Protein AF-A0A7W1TPI1-F1 (afdb_monomer_lite)

Foldseek 3Di:
DDPVVVVVCVPVVVVCQLVVCVVVPDDSVRSLVSVLVVLPDPVVLVVLVVLVVDPNSVVVVVVVQVVCVVVVHHDSNPVSDPDPDPPDPPPD

Radius of gyration: 14.17 Å; chains: 1; bounding box: 35×38×30 Å

Sequence (92 aa):
MSDESLSTLLSPHSYAGYGGMVADGLTPAQAFDAVAERAATPAFQAMIARFQASAVGRELLVDIRSWWDAEGLPVPWDNVLDMPQVRDASEG

Secondary structure (DSSP, 8-state):
--THHHHHHTSHHHHTTHHHHHHTT--HHHHHHHHHHHHTSHHHHHHHHHHHTSHHHHHHHHHHHHHHHHTT---TTTTT--SPP---TT--

Structure (mmCIF, N/CA/C/O backbone):
data_AF-A0A7W1TPI1-F1
#
_entry.id   AF-A0A7W1TPI1-F1
#
loop_
_atom_site.group_PDB
_atom_site.id
_atom_site.type_symbol
_atom_site.label_atom_id
_atom_site.label_alt_id
_atom_site.label_comp_id
_atom_site.label_asym_id
_atom_site.label_entity_id
_atom_site.label_seq_id
_atom_site.pdbx_PDB_ins_code
_atom_site.Cartn_x
_atom_site.Cartn_y
_atom_site.Cartn_z
_atom_site.occupancy
_atom_site.B_iso_or_equiv
_atom_site.auth_seq_id
_atom_site.auth_comp_id
_atom_site.auth_asym_id
_atom_site.auth_atom_id
_atom_site.pdbx_PDB_model_num
ATOM 1 N N . MET A 1 1 ? 25.059 6.166 -9.678 1.00 43.62 1 MET A N 1
ATOM 2 C CA . MET A 1 1 ? 23.905 6.747 -8.962 1.00 43.62 1 MET A CA 1
ATOM 3 C C . MET A 1 1 ? 23.829 6.019 -7.638 1.00 43.62 1 MET A C 1
ATOM 5 O O . MET A 1 1 ? 23.796 4.799 -7.657 1.00 43.62 1 MET A O 1
ATOM 9 N N . SER A 1 2 ? 24.002 6.740 -6.537 1.00 42.50 2 SER A N 1
ATOM 10 C CA . SER A 1 2 ? 24.242 6.189 -5.202 1.00 42.50 2 SER A CA 1
ATOM 11 C C . SER A 1 2 ? 22.986 5.549 -4.603 1.00 42.50 2 SER A C 1
ATOM 13 O O . SER A 1 2 ? 21.912 6.155 -4.594 1.00 42.50 2 SER A O 1
ATOM 15 N N . ASP A 1 3 ? 23.175 4.343 -4.065 1.00 48.66 3 ASP A N 1
ATOM 16 C CA . ASP A 1 3 ? 22.225 3.522 -3.293 1.00 48.66 3 ASP A CA 1
ATOM 17 C C . ASP A 1 3 ? 21.514 4.295 -2.159 1.00 48.66 3 ASP A C 1
ATOM 19 O O . ASP A 1 3 ? 20.381 4.001 -1.786 1.00 48.66 3 ASP A O 1
ATOM 23 N N . GLU A 1 4 ? 22.135 5.367 -1.656 1.00 37.66 4 GLU A N 1
ATOM 24 C CA . GLU A 1 4 ? 21.596 6.222 -0.587 1.00 37.66 4 GLU A CA 1
ATOM 25 C C . GLU A 1 4 ? 20.278 6.932 -0.929 1.00 37.66 4 GLU A C 1
ATOM 27 O O . GLU A 1 4 ? 19.530 7.323 -0.033 1.00 37.66 4 GLU A O 1
ATOM 32 N N . SER A 1 5 ? 19.965 7.090 -2.216 1.00 46.91 5 SER A N 1
ATOM 33 C CA . SER A 1 5 ? 18.726 7.747 -2.651 1.00 46.91 5 SER A CA 1
ATOM 34 C C . SER A 1 5 ? 17.476 6.888 -2.428 1.00 46.91 5 SER A C 1
ATOM 36 O O . SER A 1 5 ? 16.388 7.432 -2.240 1.00 46.91 5 SER A O 1
ATOM 38 N N . LEU A 1 6 ? 17.617 5.559 -2.379 1.00 39.16 6 LEU A N 1
ATOM 39 C CA . LEU A 1 6 ? 16.504 4.661 -2.069 1.00 39.16 6 LEU A CA 1
ATOM 40 C C . LEU A 1 6 ? 16.258 4.564 -0.561 1.00 39.16 6 LEU A C 1
ATOM 42 O O . LEU A 1 6 ? 15.102 4.576 -0.151 1.00 39.16 6 LEU A O 1
ATOM 46 N N . SER A 1 7 ? 17.300 4.553 0.279 1.00 39.03 7 SER A N 1
ATOM 47 C CA . SER A 1 7 ? 17.111 4.452 1.739 1.00 39.03 7 SER A CA 1
ATOM 48 C C . SER A 1 7 ? 16.436 5.692 2.344 1.00 39.03 7 SER A C 1
ATOM 50 O O . SER A 1 7 ? 15.690 5.577 3.313 1.00 39.03 7 SER A O 1
ATOM 52 N N . THR A 1 8 ? 16.613 6.868 1.732 1.00 40.69 8 THR A N 1
ATOM 53 C CA . THR A 1 8 ? 15.917 8.109 2.118 1.00 40.69 8 THR A CA 1
ATOM 54 C C . THR A 1 8 ? 14.476 8.172 1.610 1.00 40.69 8 THR A C 1
ATOM 56 O O . THR A 1 8 ? 13.602 8.653 2.331 1.00 40.69 8 THR A O 1
ATOM 59 N N . LEU A 1 9 ? 14.193 7.629 0.420 1.00 40.59 9 LEU A N 1
ATOM 60 C CA . LEU A 1 9 ? 12.822 7.410 -0.067 1.00 40.59 9 LEU A CA 1
ATOM 61 C C . LEU A 1 9 ? 12.062 6.367 0.765 1.00 40.59 9 LEU A C 1
ATOM 63 O O . LEU A 1 9 ? 10.837 6.405 0.813 1.00 40.59 9 LEU A O 1
ATOM 67 N N . LEU A 1 10 ? 12.789 5.477 1.440 1.00 42.66 10 LEU A N 1
ATOM 68 C CA . LEU A 1 10 ? 12.290 4.422 2.322 1.00 42.66 10 LEU A CA 1
ATOM 69 C C . LEU A 1 10 ? 12.457 4.762 3.810 1.00 42.66 10 LEU A C 1
ATOM 71 O O . LEU A 1 10 ? 12.397 3.861 4.648 1.00 42.66 10 LEU A O 1
ATOM 75 N N . SER A 1 11 ? 12.640 6.048 4.151 1.00 35.41 11 SER A N 1
ATOM 76 C CA . SER A 1 11 ? 12.491 6.528 5.528 1.00 35.41 11 SER A CA 1
ATOM 77 C C . SER A 1 11 ? 11.246 5.877 6.146 1.00 35.41 11 SER 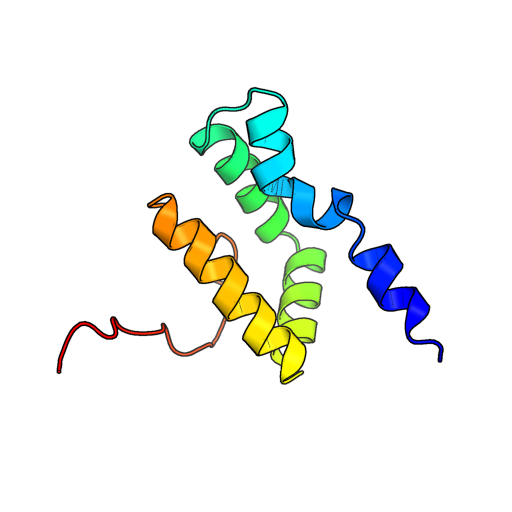A C 1
ATOM 79 O O . SER A 1 11 ? 10.239 5.749 5.447 1.00 35.41 11 SER A O 1
ATOM 81 N N . PRO A 1 12 ? 11.256 5.473 7.427 1.00 38.88 12 PRO A N 1
ATOM 82 C CA . PRO A 1 12 ? 10.090 4.890 8.093 1.00 38.88 12 PRO A CA 1
ATOM 83 C C . PRO A 1 12 ? 8.809 5.709 7.893 1.00 38.88 12 PRO A C 1
ATOM 85 O O . PRO A 1 12 ? 7.724 5.153 7.935 1.00 38.88 12 PRO A O 1
ATOM 88 N N . HIS A 1 13 ? 8.930 7.005 7.586 1.00 34.44 13 HIS A N 1
ATOM 89 C CA . HIS A 1 13 ? 7.831 7.895 7.216 1.00 34.44 13 HIS A CA 1
ATOM 90 C C . HIS A 1 13 ? 7.134 7.567 5.880 1.00 34.44 13 HIS A C 1
ATOM 92 O O . HIS A 1 13 ? 5.960 7.882 5.721 1.00 34.44 13 HIS A O 1
ATOM 98 N N . SER A 1 14 ? 7.804 6.892 4.947 1.00 41.62 14 SER A N 1
ATOM 99 C CA . SER A 1 14 ? 7.221 6.374 3.702 1.00 41.62 14 SER A CA 1
ATOM 100 C C . SER A 1 14 ? 6.505 5.031 3.910 1.00 41.62 14 SER A C 1
ATOM 102 O O . SER A 1 14 ? 5.529 4.747 3.221 1.00 41.62 14 SER A O 1
ATOM 104 N N . TYR A 1 15 ? 6.939 4.239 4.901 1.00 44.09 15 TYR A N 1
ATOM 105 C CA . TYR A 1 15 ? 6.229 3.055 5.419 1.00 44.09 15 TYR A CA 1
ATOM 106 C C . TYR A 1 15 ? 5.119 3.422 6.424 1.00 44.09 15 TYR A C 1
ATOM 108 O O . TYR A 1 15 ? 4.201 2.639 6.661 1.00 44.09 15 TYR A O 1
ATOM 116 N N . ALA A 1 16 ? 5.150 4.641 6.967 1.00 52.44 16 ALA A N 1
ATOM 117 C CA . ALA A 1 16 ? 4.189 5.173 7.929 1.00 52.44 16 ALA A CA 1
ATOM 118 C C . ALA A 1 16 ? 2.916 5.741 7.279 1.00 52.44 16 ALA A C 1
ATOM 120 O O . ALA A 1 16 ? 2.251 6.575 7.882 1.00 52.44 16 ALA A O 1
ATOM 121 N N . GLY A 1 17 ? 2.554 5.301 6.068 1.00 67.81 17 GLY A N 1
ATOM 122 C CA . GLY A 1 17 ? 1.246 5.616 5.494 1.00 67.81 17 GLY A CA 1
ATOM 123 C C . GLY A 1 17 ? 0.144 4.999 6.354 1.00 67.81 17 GLY A C 1
ATOM 124 O O . GLY A 1 17 ? -0.435 5.661 7.205 1.00 67.81 17 GLY A O 1
ATOM 125 N N . TYR A 1 18 ? -0.099 3.700 6.191 1.00 75.81 18 TYR A N 1
ATOM 126 C CA . TYR A 1 18 ? -1.081 2.979 7.006 1.00 75.81 18 TYR A CA 1
ATOM 127 C C . TYR A 1 18 ? -0.657 2.872 8.480 1.00 75.81 18 TYR A C 1
ATOM 129 O O . TYR A 1 18 ? -1.386 3.308 9.367 1.00 75.81 18 TYR A O 1
ATOM 137 N N . GLY A 1 19 ? 0.552 2.362 8.749 1.00 71.44 19 GLY A N 1
ATOM 138 C CA . GLY A 1 19 ? 1.021 2.135 10.122 1.00 71.44 19 GLY A CA 1
ATOM 139 C C . GLY A 1 19 ? 1.180 3.419 10.943 1.00 71.44 19 GLY A C 1
ATOM 140 O O . GLY A 1 19 ? 0.909 3.412 12.140 1.00 71.44 19 GLY A O 1
ATOM 141 N N . GLY A 1 20 ? 1.557 4.532 10.304 1.00 71.38 20 GLY A N 1
ATOM 142 C CA . GLY A 1 20 ? 1.621 5.840 10.963 1.00 71.38 20 GLY A CA 1
ATOM 143 C C . GLY A 1 20 ? 0.236 6.383 11.291 1.00 71.38 20 GLY A C 1
ATOM 144 O O . GLY A 1 20 ? 0.007 6.807 12.415 1.00 71.38 20 GLY A O 1
ATOM 145 N N . MET A 1 21 ? -0.721 6.270 10.365 1.00 81.81 21 MET A N 1
ATOM 146 C CA . MET A 1 21 ? -2.112 6.665 10.609 1.00 81.81 21 MET A CA 1
ATOM 147 C C . MET A 1 21 ? -2.748 5.887 11.768 1.00 81.81 21 MET A C 1
ATOM 149 O O . MET A 1 21 ? -3.403 6.487 12.620 1.00 81.81 21 MET A O 1
ATOM 153 N N . VAL A 1 22 ? -2.521 4.572 11.842 1.00 80.06 22 VAL A N 1
ATOM 154 C CA . VAL A 1 22 ? -2.998 3.753 12.967 1.00 80.06 22 VAL A CA 1
ATOM 155 C C . VAL A 1 22 ? -2.316 4.162 14.279 1.00 80.06 22 VAL A C 1
ATOM 157 O O . VAL A 1 22 ? -2.993 4.311 15.296 1.00 80.06 22 VAL A O 1
ATOM 160 N N . ALA A 1 23 ? -1.001 4.406 14.269 1.00 76.94 23 ALA A N 1
ATOM 161 C CA . ALA A 1 23 ? -0.270 4.887 15.446 1.00 76.94 23 ALA A CA 1
ATOM 162 C C . ALA A 1 23 ? -0.741 6.277 15.922 1.00 76.94 23 ALA A C 1
ATOM 164 O O . ALA A 1 23 ? -0.761 6.535 17.126 1.00 76.94 23 ALA A O 1
ATOM 165 N N . ASP A 1 24 ? -1.185 7.130 14.996 1.00 82.06 24 ASP A N 1
ATOM 166 C CA . ASP A 1 24 ? -1.759 8.456 15.259 1.00 82.06 24 ASP A CA 1
ATOM 167 C C . ASP A 1 24 ? -3.243 8.404 15.684 1.00 82.06 24 ASP A C 1
ATOM 169 O O . ASP A 1 24 ? -3.877 9.439 15.904 1.00 82.06 24 ASP A O 1
ATOM 173 N N . GLY A 1 25 ? -3.806 7.202 15.849 1.00 81.88 25 GLY A N 1
ATOM 174 C CA . GLY A 1 25 ? -5.134 6.982 16.420 1.00 81.88 25 GLY A CA 1
ATOM 175 C C . GLY A 1 25 ? -6.271 6.877 15.405 1.00 81.88 25 GLY A C 1
ATOM 176 O O . GLY A 1 25 ? -7.435 6.865 15.814 1.00 81.88 25 GLY A O 1
ATOM 177 N N . LEU A 1 26 ? -5.978 6.778 14.103 1.00 83.06 26 LEU A N 1
ATOM 178 C CA . LEU A 1 26 ? -6.999 6.390 13.130 1.00 83.06 26 LEU A CA 1
ATOM 179 C C . LEU A 1 26 ? -7.363 4.920 13.335 1.00 83.06 26 LEU A C 1
ATOM 181 O O . LEU A 1 26 ? -6.518 4.069 13.614 1.00 83.06 26 LEU A O 1
ATOM 185 N N . THR A 1 27 ? -8.641 4.604 13.144 1.00 87.56 27 THR A N 1
ATOM 186 C CA . THR A 1 27 ? -9.056 3.203 13.039 1.00 87.56 27 THR A CA 1
ATOM 187 C C . THR A 1 27 ? -8.448 2.566 11.780 1.00 87.56 27 THR A C 1
ATOM 189 O O . THR A 1 27 ? -8.245 3.273 10.787 1.00 87.56 27 THR A O 1
ATOM 192 N N . PRO A 1 28 ? -8.227 1.238 11.762 1.00 82.56 28 PRO A N 1
ATOM 193 C CA . PRO A 1 28 ? -7.786 0.513 10.567 1.00 82.56 28 PRO A CA 1
ATOM 194 C C . PRO A 1 28 ? -8.593 0.85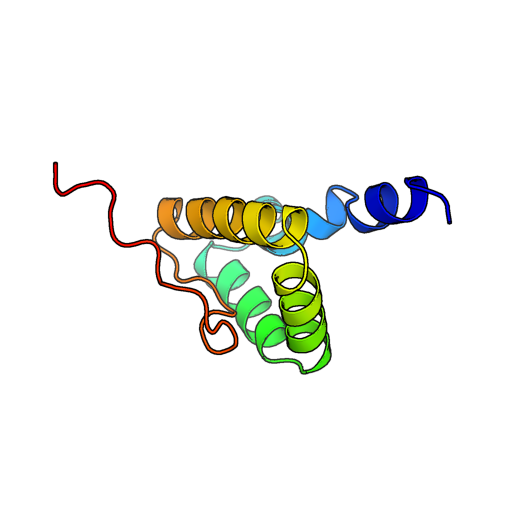6 9.306 1.00 82.56 28 PRO A C 1
ATOM 196 O O . PRO A 1 28 ? -8.018 1.092 8.249 1.00 82.56 28 PRO A O 1
ATOM 199 N N . ALA A 1 29 ? -9.918 0.988 9.431 1.00 83.44 29 ALA A N 1
ATOM 200 C CA . ALA A 1 29 ? -10.795 1.369 8.324 1.00 83.44 29 ALA A CA 1
ATOM 201 C C . ALA A 1 29 ? -10.508 2.788 7.796 1.00 83.44 29 ALA A C 1
ATOM 203 O O . ALA A 1 29 ? -10.367 2.982 6.594 1.00 83.44 29 ALA A O 1
ATOM 204 N N . GLN A 1 30 ? -10.352 3.775 8.683 1.00 84.50 30 GLN A N 1
ATOM 205 C CA . GLN A 1 30 ? -10.032 5.153 8.281 1.00 84.50 30 GLN A CA 1
ATOM 206 C C . GLN A 1 30 ? -8.648 5.261 7.636 1.00 84.50 30 GLN A C 1
ATOM 208 O O . GLN A 1 30 ? -8.474 5.981 6.654 1.00 84.50 30 GLN A O 1
ATOM 213 N N . ALA A 1 31 ? -7.662 4.550 8.188 1.00 84.06 31 ALA A N 1
ATOM 214 C CA . ALA A 1 31 ? -6.324 4.498 7.617 1.00 84.06 31 ALA A CA 1
ATOM 215 C C . ALA A 1 31 ? -6.346 3.828 6.234 1.00 84.06 31 ALA A C 1
ATOM 217 O O . ALA A 1 31 ? -5.712 4.326 5.304 1.00 84.06 31 ALA A O 1
ATOM 218 N N . PHE A 1 32 ? -7.110 2.743 6.075 1.00 84.44 32 PHE A N 1
ATOM 219 C CA . PHE A 1 32 ? -7.315 2.082 4.789 1.00 84.44 32 PHE A CA 1
ATOM 220 C C . PHE A 1 32 ? -7.942 3.021 3.754 1.00 84.44 32 PHE A C 1
ATOM 222 O O . PHE A 1 32 ? -7.376 3.177 2.673 1.00 84.44 32 PHE A O 1
ATOM 229 N N . ASP A 1 33 ? -9.045 3.695 4.088 1.00 84.19 33 ASP A N 1
ATOM 230 C CA . ASP A 1 33 ? -9.742 4.605 3.168 1.00 84.19 33 ASP A CA 1
ATOM 231 C C . ASP A 1 33 ? -8.811 5.718 2.655 1.00 84.19 33 ASP A C 1
ATOM 233 O O . ASP A 1 33 ? -8.771 6.007 1.456 1.00 84.19 33 ASP A O 1
ATOM 237 N N . ALA A 1 34 ? -7.987 6.288 3.541 1.00 83.69 34 ALA A N 1
ATOM 238 C CA . ALA A 1 34 ? -7.005 7.308 3.178 1.00 83.69 34 ALA A CA 1
ATOM 239 C C . ALA A 1 34 ? -5.912 6.778 2.229 1.00 83.69 34 ALA A C 1
ATOM 241 O O . ALA A 1 34 ? -5.478 7.482 1.309 1.00 83.69 34 ALA A O 1
ATOM 242 N N . VAL A 1 35 ? -5.460 5.532 2.423 1.00 83.12 35 VAL A N 1
ATOM 243 C CA . VAL A 1 35 ? -4.519 4.886 1.495 1.00 83.12 35 VAL A CA 1
ATOM 244 C C . VAL A 1 35 ? -5.201 4.569 0.163 1.00 83.12 35 VAL A C 1
ATOM 246 O O . VAL A 1 35 ? -4.606 4.817 -0.886 1.00 83.12 35 VAL A O 1
ATOM 249 N N . ALA A 1 36 ? -6.437 4.068 0.178 1.00 82.31 36 ALA A N 1
ATOM 250 C CA . ALA A 1 36 ? -7.192 3.709 -1.020 1.00 82.31 36 ALA A CA 1
ATOM 251 C C . ALA A 1 36 ? -7.432 4.919 -1.938 1.00 82.31 36 ALA A C 1
ATOM 253 O O . ALA A 1 36 ? -7.230 4.827 -3.151 1.00 82.31 36 ALA A O 1
ATOM 254 N N . GLU A 1 37 ? -7.763 6.084 -1.373 1.00 82.38 37 GLU A N 1
ATOM 255 C CA . GLU A 1 37 ? -7.907 7.329 -2.138 1.00 82.38 37 GLU A CA 1
ATOM 256 C C . GLU A 1 37 ? -6.599 7.710 -2.852 1.00 82.38 37 GLU A C 1
ATOM 258 O O . GLU A 1 37 ? -6.587 8.049 -4.039 1.00 82.38 37 GLU A O 1
ATOM 263 N N . ARG A 1 38 ? -5.462 7.600 -2.154 1.00 79.94 38 ARG A N 1
ATOM 264 C CA . ARG A 1 38 ? -4.138 7.882 -2.732 1.00 79.94 38 ARG A CA 1
ATOM 265 C C . ARG A 1 38 ? -3.738 6.851 -3.783 1.00 79.94 38 ARG A C 1
ATOM 267 O O . ARG A 1 38 ? -3.137 7.230 -4.795 1.00 79.94 38 ARG A O 1
ATOM 274 N N . ALA A 1 39 ? -4.090 5.585 -3.576 1.00 82.62 39 ALA A N 1
ATOM 275 C CA . ALA A 1 39 ? -3.789 4.492 -4.495 1.00 82.62 39 ALA A CA 1
ATOM 276 C C . ALA A 1 39 ? -4.478 4.653 -5.861 1.00 82.62 39 ALA A C 1
ATOM 278 O O . ALA A 1 39 ? -3.942 4.219 -6.882 1.00 82.62 39 ALA A O 1
ATOM 279 N N . ALA A 1 40 ? -5.611 5.360 -5.908 1.00 79.38 40 ALA A N 1
ATOM 280 C CA . ALA A 1 40 ? -6.308 5.688 -7.150 1.00 79.38 40 ALA A CA 1
ATOM 281 C C . ALA A 1 40 ? -5.597 6.757 -8.006 1.00 79.38 40 ALA A C 1
ATOM 283 O O . ALA A 1 40 ? -5.966 6.966 -9.163 1.00 79.38 40 ALA A O 1
ATOM 284 N N . THR A 1 41 ? -4.585 7.455 -7.476 1.00 80.06 41 THR A N 1
ATOM 285 C CA . THR A 1 41 ? -3.910 8.527 -8.221 1.00 80.06 41 THR A CA 1
ATOM 286 C C . THR A 1 41 ? -2.955 7.975 -9.291 1.00 80.06 41 THR A C 1
ATOM 288 O O . THR A 1 41 ? -2.203 7.036 -9.015 1.00 80.06 41 THR A O 1
ATOM 291 N N . PRO A 1 42 ? -2.861 8.597 -10.486 1.00 81.88 42 PRO A N 1
ATOM 292 C CA . PRO A 1 42 ? -1.941 8.142 -11.536 1.00 81.88 42 PRO A CA 1
ATOM 293 C C . PRO A 1 42 ? -0.471 8.090 -11.096 1.00 81.88 42 PRO A C 1
ATOM 295 O O . PRO A 1 42 ? 0.296 7.247 -11.555 1.00 81.88 42 PRO A O 1
ATOM 298 N N . ALA A 1 43 ? -0.068 8.984 -10.188 1.00 80.06 43 ALA A N 1
ATOM 299 C CA . ALA A 1 43 ? 1.288 9.016 -9.651 1.00 80.06 43 ALA A CA 1
ATOM 300 C C . ALA A 1 43 ? 1.600 7.774 -8.801 1.00 80.06 43 ALA A C 1
ATOM 302 O O . ALA A 1 43 ? 2.665 7.176 -8.959 1.00 80.06 43 ALA A O 1
ATOM 303 N N . PHE A 1 44 ? 0.664 7.364 -7.938 1.00 81.94 44 PHE A N 1
ATOM 304 C CA . PHE A 1 44 ? 0.810 6.150 -7.138 1.00 81.94 44 PHE A CA 1
ATOM 305 C C . PHE A 1 44 ? 0.821 4.906 -8.031 1.00 81.94 44 PHE A C 1
ATOM 307 O O . PHE A 1 44 ? 1.700 4.059 -7.903 1.00 81.94 44 PHE A O 1
ATOM 314 N N . GLN A 1 45 ? -0.081 4.843 -9.012 1.00 82.44 45 GLN A N 1
ATOM 315 C CA . GLN A 1 45 ? -0.128 3.750 -9.987 1.00 82.44 45 GLN A CA 1
ATOM 316 C C . GLN A 1 45 ? 1.190 3.606 -10.764 1.00 82.44 45 GLN A C 1
ATOM 318 O O . GLN A 1 45 ? 1.723 2.505 -10.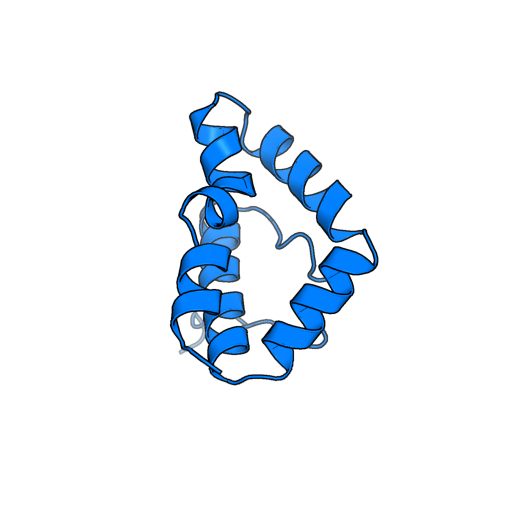895 1.00 82.44 45 GLN A O 1
ATOM 323 N N . ALA A 1 46 ? 1.779 4.721 -11.210 1.00 81.50 46 ALA A N 1
ATOM 324 C CA . ALA A 1 46 ? 3.077 4.717 -11.884 1.00 81.50 46 ALA A CA 1
ATOM 325 C C . ALA A 1 46 ? 4.233 4.274 -10.966 1.00 81.50 46 ALA A C 1
ATOM 327 O O . ALA A 1 46 ? 5.193 3.657 -11.434 1.00 81.50 46 ALA A O 1
ATOM 328 N N . MET A 1 47 ? 4.164 4.578 -9.666 1.00 84.12 47 MET A N 1
ATOM 329 C CA . MET A 1 47 ? 5.128 4.093 -8.673 1.00 84.12 47 MET A CA 1
ATOM 330 C C . MET A 1 47 ? 5.023 2.574 -8.492 1.00 84.12 47 MET A C 1
ATOM 332 O O . MET A 1 47 ? 6.040 1.886 -8.549 1.00 84.12 47 MET A O 1
ATOM 336 N N . ILE A 1 48 ? 3.806 2.044 -8.354 1.00 85.75 48 ILE A N 1
ATOM 337 C CA . ILE A 1 48 ? 3.565 0.600 -8.253 1.00 85.75 48 ILE A CA 1
ATOM 338 C C . ILE A 1 48 ? 4.076 -0.130 -9.502 1.00 85.75 48 ILE A C 1
ATOM 340 O O . ILE A 1 48 ? 4.830 -1.095 -9.378 1.00 85.75 48 ILE A O 1
ATOM 344 N N . ALA A 1 49 ? 3.780 0.383 -10.700 1.00 83.75 49 ALA A N 1
ATOM 345 C CA . ALA A 1 49 ? 4.285 -0.183 -11.952 1.00 83.75 49 ALA A CA 1
ATOM 346 C C . ALA A 1 49 ? 5.827 -0.223 -12.009 1.00 83.75 49 ALA A C 1
ATOM 348 O O . ALA A 1 49 ? 6.419 -1.185 -12.502 1.00 83.75 49 ALA A O 1
ATOM 349 N N . ARG A 1 50 ? 6.507 0.795 -11.457 1.00 84.62 50 ARG A N 1
ATOM 350 C CA . ARG A 1 50 ? 7.975 0.796 -11.336 1.00 84.62 50 ARG A CA 1
ATOM 351 C C . ARG A 1 50 ? 8.485 -0.291 -10.396 1.00 84.62 50 ARG A C 1
ATOM 353 O O . ARG A 1 50 ? 9.486 -0.926 -10.722 1.00 84.62 50 ARG A O 1
ATOM 360 N N . PHE A 1 51 ? 7.816 -0.533 -9.269 1.00 84.62 51 PHE A N 1
ATOM 361 C CA . PHE A 1 51 ? 8.196 -1.626 -8.372 1.00 84.62 51 PHE A CA 1
ATOM 362 C C . PHE A 1 51 ? 8.019 -2.989 -9.040 1.00 84.62 51 PHE A C 1
ATOM 364 O O . PHE A 1 51 ? 8.952 -3.794 -9.015 1.00 84.62 51 PHE A O 1
ATOM 371 N N . GLN A 1 52 ? 6.904 -3.204 -9.744 1.00 85.31 52 GLN A N 1
ATOM 372 C CA . GLN A 1 52 ? 6.648 -4.445 -10.483 1.00 85.31 52 GLN A CA 1
ATOM 373 C C . GLN A 1 52 ? 7.716 -4.766 -11.537 1.00 85.31 52 GLN A C 1
ATOM 375 O O . GLN A 1 52 ? 8.024 -5.937 -11.774 1.00 85.31 52 GLN A O 1
ATOM 380 N N . ALA A 1 53 ? 8.306 -3.745 -12.162 1.00 84.81 53 ALA A N 1
ATOM 381 C CA . ALA A 1 53 ? 9.332 -3.924 -13.187 1.00 84.81 53 ALA A CA 1
ATOM 382 C C . ALA A 1 53 ? 10.652 -4.511 -12.642 1.00 84.81 53 ALA A C 1
ATOM 384 O O . ALA A 1 53 ? 11.468 -5.008 -13.418 1.00 84.81 53 ALA A O 1
ATOM 385 N N . SER A 1 54 ? 10.867 -4.505 -11.323 1.00 87.81 54 SER A N 1
ATOM 386 C CA . SER A 1 54 ? 12.097 -4.987 -10.683 1.00 87.81 54 SER A CA 1
ATOM 387 C C . SER A 1 54 ? 11.848 -6.211 -9.797 1.00 87.81 54 SER A C 1
ATOM 389 O O . SER A 1 54 ? 10.772 -6.355 -9.226 1.00 87.81 54 SER A O 1
ATOM 391 N N . ALA A 1 55 ? 12.837 -7.102 -9.663 1.00 85.38 55 ALA A N 1
ATOM 392 C CA . ALA A 1 55 ? 12.721 -8.267 -8.777 1.00 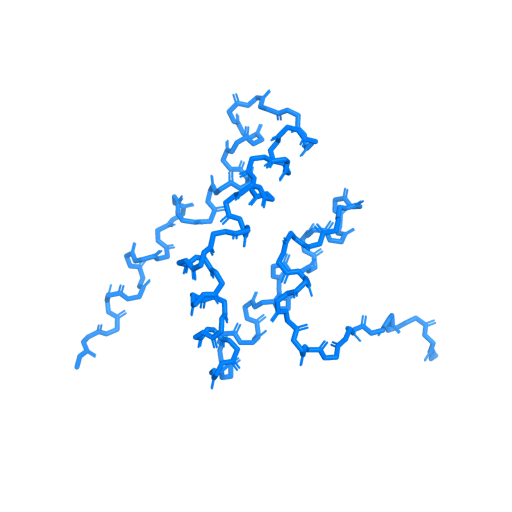85.38 55 ALA A CA 1
ATOM 393 C C . ALA A 1 55 ? 12.527 -7.850 -7.310 1.00 85.38 55 ALA A C 1
ATOM 395 O O . ALA A 1 55 ? 11.547 -8.249 -6.693 1.00 85.38 55 ALA A O 1
ATOM 396 N N . VAL A 1 56 ? 13.386 -6.951 -6.823 1.00 84.94 56 VAL A N 1
ATOM 397 C CA . VAL A 1 56 ? 13.324 -6.396 -5.461 1.00 84.94 56 VAL A CA 1
ATOM 398 C C . VAL A 1 56 ? 11.986 -5.702 -5.190 1.00 84.94 56 VAL A C 1
ATOM 400 O O . VAL A 1 56 ? 11.383 -5.891 -4.142 1.00 84.94 56 VAL A O 1
ATOM 403 N N . GLY A 1 57 ? 11.479 -4.918 -6.145 1.00 83.25 57 GLY A N 1
ATOM 404 C CA . GLY A 1 57 ? 10.189 -4.251 -5.984 1.00 83.25 57 GLY A CA 1
ATOM 405 C C . GLY A 1 57 ? 9.009 -5.225 -5.958 1.00 83.25 57 GLY A C 1
ATOM 406 O O . GLY A 1 57 ? 8.055 -4.984 -5.228 1.00 83.25 57 GLY A O 1
ATOM 407 N N . ARG A 1 58 ? 9.064 -6.344 -6.694 1.00 85.00 58 ARG A N 1
ATOM 408 C CA . ARG A 1 58 ? 8.033 -7.391 -6.602 1.00 85.00 58 ARG A CA 1
ATOM 409 C C . ARG A 1 58 ? 8.044 -8.098 -5.251 1.00 85.00 58 ARG A C 1
ATOM 411 O O . ARG A 1 58 ? 6.967 -8.323 -4.715 1.00 85.00 58 ARG A O 1
ATOM 418 N N . GLU A 1 59 ? 9.219 -8.416 -4.710 1.00 83.56 59 GLU A N 1
ATOM 419 C CA . GLU A 1 59 ? 9.348 -8.990 -3.360 1.00 83.56 59 GLU A CA 1
ATOM 420 C C . GLU A 1 59 ? 8.752 -8.045 -2.313 1.00 83.56 59 GLU A C 1
ATOM 422 O O . GLU A 1 59 ? 7.896 -8.449 -1.533 1.00 83.56 59 GLU A O 1
ATOM 427 N N . LEU A 1 60 ? 9.074 -6.751 -2.401 1.00 82.88 60 LEU A N 1
ATOM 428 C CA . LEU A 1 60 ? 8.497 -5.739 -1.522 1.00 82.88 60 LEU A CA 1
ATOM 429 C C . LEU A 1 60 ? 6.961 -5.667 -1.618 1.00 82.88 60 LEU A C 1
ATOM 431 O O . LEU A 1 60 ? 6.282 -5.531 -0.604 1.00 82.88 60 LEU A O 1
ATOM 435 N N . LEU A 1 61 ? 6.391 -5.756 -2.824 1.00 83.69 61 LEU A N 1
ATOM 436 C CA . LEU A 1 61 ? 4.933 -5.756 -2.999 1.00 83.69 61 LEU A CA 1
ATOM 437 C C . LEU A 1 61 ? 4.267 -6.997 -2.381 1.00 83.69 61 LEU A C 1
ATOM 439 O O . LEU A 1 61 ? 3.151 -6.882 -1.875 1.00 83.69 61 LEU A O 1
ATOM 443 N N . VAL A 1 62 ? 4.933 -8.158 -2.407 1.00 83.50 62 VAL A N 1
ATOM 444 C CA . VAL A 1 62 ? 4.460 -9.383 -1.738 1.00 83.50 62 VAL A CA 1
ATOM 445 C C . VAL A 1 62 ? 4.479 -9.209 -0.220 1.00 83.50 62 VAL A C 1
ATOM 447 O O . VAL A 1 62 ? 3.473 -9.491 0.430 1.00 83.50 62 VAL A O 1
ATOM 450 N N . ASP A 1 63 ? 5.568 -8.674 0.334 1.00 82.00 63 ASP A N 1
ATOM 451 C CA . ASP A 1 63 ? 5.678 -8.420 1.774 1.00 82.00 63 ASP A CA 1
ATOM 452 C C . ASP A 1 63 ? 4.589 -7.451 2.248 1.00 82.00 63 ASP A C 1
ATOM 454 O O . ASP A 1 63 ? 3.878 -7.734 3.213 1.00 82.00 63 ASP A O 1
ATOM 458 N N . ILE A 1 64 ? 4.383 -6.347 1.523 1.00 81.38 64 ILE A N 1
ATOM 459 C CA . ILE A 1 64 ? 3.337 -5.373 1.854 1.00 81.38 64 ILE A CA 1
ATOM 460 C C . ILE A 1 64 ? 1.941 -6.007 1.775 1.00 81.38 64 ILE A C 1
ATOM 462 O O . ILE A 1 64 ? 1.105 -5.732 2.634 1.00 81.38 64 ILE A O 1
ATOM 466 N N . ARG A 1 65 ? 1.670 -6.864 0.780 1.00 84.12 65 ARG A N 1
ATOM 467 C CA . ARG A 1 65 ? 0.391 -7.588 0.679 1.00 84.12 65 ARG A CA 1
ATOM 468 C C . ARG A 1 65 ? 0.135 -8.450 1.912 1.00 84.12 65 ARG A C 1
ATOM 470 O O . ARG A 1 65 ? -0.957 -8.374 2.463 1.00 84.12 65 ARG A O 1
ATOM 477 N N . SER A 1 66 ? 1.143 -9.186 2.382 1.00 81.00 66 SER A N 1
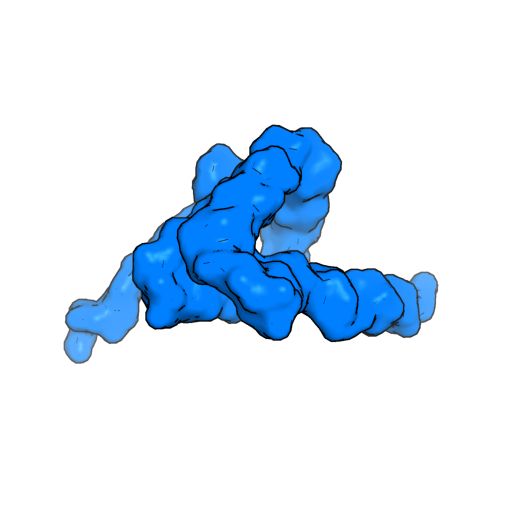ATOM 478 C CA . SER A 1 66 ? 0.999 -10.049 3.563 1.00 81.00 66 SER A CA 1
ATOM 479 C C . SER A 1 66 ? 0.568 -9.284 4.822 1.00 81.00 66 SER A C 1
ATOM 481 O O . SER A 1 66 ? -0.125 -9.834 5.675 1.00 81.00 66 SER A O 1
ATOM 483 N N . TRP A 1 67 ? 0.933 -8.002 4.933 1.00 79.06 67 TRP A N 1
ATOM 484 C CA . TRP A 1 67 ? 0.519 -7.156 6.052 1.00 79.06 67 TRP A CA 1
ATOM 485 C C . TRP A 1 67 ? -0.954 -6.770 5.959 1.00 79.06 67 TRP A C 1
ATOM 487 O O . TRP A 1 67 ? -1.663 -6.853 6.955 1.00 79.06 67 TRP A O 1
ATOM 497 N N . TRP A 1 68 ? -1.427 -6.384 4.771 1.00 80.81 68 TRP A N 1
ATOM 498 C CA . TRP A 1 68 ? -2.852 -6.115 4.557 1.00 80.81 68 TRP A CA 1
ATOM 499 C C . TRP A 1 68 ? -3.697 -7.369 4.807 1.00 80.81 68 TRP A C 1
ATOM 501 O O . TRP A 1 68 ? -4.705 -7.288 5.509 1.00 80.81 68 TRP A O 1
ATOM 511 N N . ASP A 1 69 ? -3.231 -8.531 4.337 1.00 84.12 69 ASP A N 1
ATOM 512 C CA . ASP A 1 69 ? -3.892 -9.818 4.572 1.00 84.12 69 ASP A CA 1
ATOM 513 C C . ASP A 1 69 ? -3.984 -10.146 6.075 1.00 84.12 69 ASP A C 1
ATOM 515 O O . ASP A 1 69 ? -5.037 -10.575 6.550 1.00 84.12 69 ASP A O 1
ATOM 519 N N . ALA A 1 70 ? -2.921 -9.889 6.850 1.00 82.56 70 ALA A N 1
ATOM 520 C CA . ALA A 1 70 ? -2.913 -10.089 8.304 1.00 82.56 70 ALA A CA 1
ATOM 521 C C . ALA A 1 70 ? -3.910 -9.181 9.050 1.00 82.56 70 ALA A C 1
ATOM 523 O O . ALA A 1 70 ? -4.441 -9.568 10.091 1.00 82.56 70 ALA A O 1
ATOM 524 N N . GLU A 1 71 ? -4.194 -7.999 8.502 1.00 78.81 71 GLU A N 1
ATOM 525 C CA . GLU A 1 71 ? -5.195 -7.055 9.013 1.00 78.81 71 GLU A CA 1
ATOM 526 C C . GLU A 1 71 ? -6.618 -7.366 8.501 1.00 78.81 71 GLU A C 1
ATOM 528 O O . GLU A 1 71 ? -7.578 -6.689 8.871 1.00 78.81 71 GLU A O 1
ATOM 533 N N . GLY A 1 72 ? -6.784 -8.386 7.646 1.00 85.25 72 GLY A N 1
ATOM 534 C CA . GLY A 1 72 ? -8.062 -8.719 7.010 1.00 85.25 72 GLY A CA 1
ATOM 535 C C . GLY A 1 72 ? -8.547 -7.651 6.025 1.00 85.25 72 GLY A C 1
ATOM 536 O O . GLY A 1 72 ? -9.748 -7.545 5.765 1.00 85.25 72 GLY A O 1
ATOM 537 N N . LEU A 1 73 ? -7.627 -6.839 5.504 1.00 81.44 73 LEU A N 1
ATOM 538 C CA . LEU A 1 73 ? -7.899 -5.725 4.605 1.00 81.44 73 LEU A CA 1
ATOM 539 C C . LEU A 1 73 ? -7.402 -6.050 3.190 1.00 81.44 73 LEU A C 1
ATOM 541 O O . LEU A 1 73 ? -6.370 -6.696 3.027 1.00 81.44 73 LEU A O 1
ATOM 545 N N . PRO A 1 74 ? -8.100 -5.593 2.137 1.00 83.50 74 PRO A N 1
ATOM 546 C CA . PRO A 1 74 ? -7.615 -5.772 0.777 1.00 83.50 74 PRO A CA 1
ATOM 547 C C . PRO A 1 74 ? -6.408 -4.865 0.508 1.00 83.50 74 PRO A C 1
ATOM 549 O O . PRO A 1 74 ? -6.245 -3.816 1.128 1.00 83.50 74 PRO A O 1
ATOM 552 N N . VAL A 1 75 ? -5.592 -5.213 -0.486 1.00 84.12 75 VAL A N 1
ATOM 553 C CA . VAL A 1 75 ? -4.514 -4.332 -0.948 1.00 84.12 75 VAL A CA 1
ATOM 554 C C . VAL A 1 75 ? -5.103 -3.204 -1.817 1.00 84.12 75 VAL A C 1
ATOM 556 O O . VAL A 1 75 ? -5.743 -3.483 -2.834 1.00 84.12 75 VAL A O 1
ATOM 559 N N . PRO A 1 76 ? -4.876 -1.919 -1.483 1.00 78.75 76 PRO A N 1
ATOM 560 C CA . PRO A 1 76 ? -5.594 -0.803 -2.110 1.00 78.75 76 PRO A CA 1
ATOM 561 C C . PRO A 1 76 ? -5.244 -0.514 -3.583 1.00 78.75 76 PRO A C 1
ATOM 563 O O . PRO A 1 76 ? -5.917 0.295 -4.216 1.00 78.75 76 PRO A O 1
ATOM 566 N N . TRP A 1 77 ? -4.215 -1.154 -4.147 1.00 75.69 77 TRP A N 1
ATOM 567 C CA . TRP A 1 77 ? -3.779 -0.986 -5.545 1.00 75.69 77 TRP A CA 1
ATOM 568 C C . TRP A 1 77 ? -3.942 -2.252 -6.401 1.00 75.69 77 TRP A C 1
ATOM 570 O O . TRP A 1 77 ? -3.376 -2.342 -7.493 1.00 75.69 77 TRP A O 1
ATOM 580 N N . ASP A 1 78 ? -4.725 -3.231 -5.941 1.00 74.31 78 ASP A N 1
ATOM 581 C CA . ASP A 1 78 ? -4.957 -4.484 -6.675 1.00 74.31 78 ASP A CA 1
ATOM 582 C C . ASP A 1 78 ? -5.636 -4.292 -8.032 1.00 74.31 78 ASP A C 1
ATOM 584 O O . ASP A 1 78 ? -5.433 -5.086 -8.943 1.00 74.31 78 ASP A O 1
ATOM 588 N N . ASN A 1 79 ? -6.369 -3.196 -8.216 1.00 65.56 79 ASN A N 1
ATOM 589 C CA . ASN A 1 79 ? -6.945 -2.805 -9.502 1.00 65.56 79 ASN A CA 1
ATOM 590 C C . ASN A 1 79 ? -5.901 -2.400 -10.561 1.00 65.56 79 ASN A C 1
ATOM 592 O O . ASN A 1 79 ? -6.259 -2.196 -11.720 1.00 65.56 79 ASN A O 1
ATOM 596 N N . VAL A 1 80 ? -4.637 -2.240 -10.169 1.00 60.31 80 VAL A N 1
ATOM 597 C CA . VAL A 1 80 ? -3.537 -1.762 -11.021 1.00 60.31 80 VAL A CA 1
ATOM 598 C C . VAL A 1 80 ? -2.500 -2.869 -11.244 1.00 60.31 80 VAL A C 1
ATOM 600 O O . VAL A 1 80 ? -1.686 -2.786 -12.162 1.00 60.31 80 VAL A O 1
ATOM 603 N N . LEU A 1 81 ? -2.523 -3.922 -10.423 1.00 60.12 81 LEU A N 1
ATOM 604 C CA . LEU A 1 81 ? -1.578 -5.027 -10.509 1.00 60.12 81 LEU A CA 1
ATOM 605 C C . LEU A 1 81 ? -2.110 -6.134 -11.421 1.00 60.12 81 LEU A C 1
ATOM 607 O O . LEU A 1 81 ? -3.064 -6.820 -11.076 1.00 60.12 81 LEU A O 1
ATOM 611 N N . ASP A 1 82 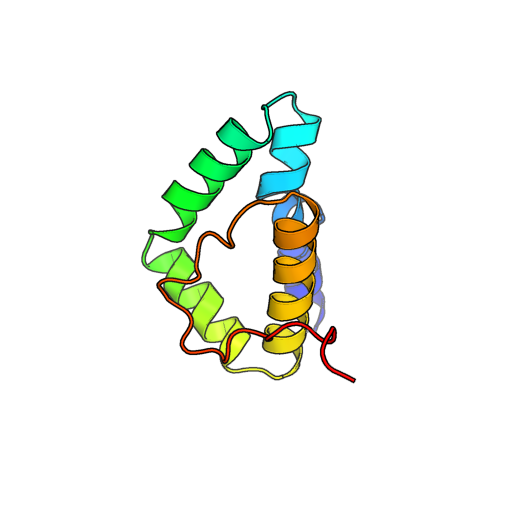? -1.396 -6.410 -12.509 1.00 55.28 82 ASP A N 1
ATOM 612 C CA . ASP A 1 82 ? -1.508 -7.676 -13.248 1.00 55.28 82 ASP A CA 1
ATOM 613 C C . ASP A 1 82 ? -0.506 -8.702 -12.675 1.00 55.28 82 ASP A C 1
ATOM 615 O O . ASP A 1 82 ? 0.343 -9.261 -13.369 1.00 55.28 82 ASP A O 1
ATOM 619 N N . MET A 1 83 ? -0.499 -8.859 -11.345 1.00 52.56 83 MET A N 1
ATOM 620 C CA . MET A 1 83 ? 0.314 -9.873 -10.665 1.00 52.56 83 MET A CA 1
ATOM 621 C C . MET A 1 83 ? -0.560 -11.081 -10.343 1.00 52.56 83 MET A C 1
ATOM 623 O O . MET A 1 83 ? -1.708 -10.898 -9.931 1.00 52.56 83 MET A O 1
ATOM 627 N N . PRO A 1 84 ? -0.045 -12.316 -10.496 1.00 49.50 84 PRO A N 1
ATOM 628 C CA . PRO A 1 84 ? -0.772 -13.485 -10.037 1.00 49.50 84 PRO A CA 1
ATOM 629 C C . PRO A 1 84 ? -1.068 -13.302 -8.549 1.00 49.50 84 PRO A C 1
ATOM 631 O O . PRO A 1 84 ? -0.152 -13.128 -7.745 1.00 49.50 84 PRO A O 1
ATOM 634 N N . GLN A 1 85 ? -2.358 -13.306 -8.208 1.00 50.53 85 GLN A N 1
ATOM 635 C CA . GLN A 1 85 ? -2.819 -13.399 -6.829 1.00 50.53 85 GLN A CA 1
ATOM 636 C C . GLN A 1 85 ? -2.087 -14.593 -6.215 1.00 50.53 85 GLN A C 1
ATOM 638 O O . GLN A 1 85 ? -2.178 -15.700 -6.757 1.00 50.53 85 GLN A O 1
ATOM 643 N N . VAL A 1 86 ? -1.306 -14.368 -5.155 1.00 48.03 86 VAL A N 1
ATOM 644 C CA . VAL A 1 86 ? -0.684 -15.467 -4.413 1.00 48.03 86 VAL A CA 1
ATOM 645 C C . VAL A 1 86 ? -1.846 -16.245 -3.811 1.00 48.03 86 VAL A C 1
ATOM 647 O O . VAL A 1 86 ? -2.437 -15.833 -2.820 1.00 48.03 86 VAL A O 1
ATOM 650 N N . ARG A 1 87 ? -2.264 -17.313 -4.495 1.00 45.84 87 ARG A N 1
ATOM 651 C CA . ARG A 1 87 ? -3.241 -18.251 -3.957 1.00 45.84 87 ARG A CA 1
ATOM 652 C C . ARG A 1 87 ? -2.599 -18.916 -2.753 1.00 45.84 87 ARG A C 1
ATOM 654 O O . ARG A 1 87 ? -1.432 -19.298 -2.825 1.00 45.84 87 ARG A O 1
ATOM 661 N N . ASP A 1 88 ? -3.388 -18.998 -1.690 1.00 42.28 88 ASP A N 1
ATOM 662 C CA . ASP A 1 88 ? -3.112 -19.675 -0.430 1.00 42.28 88 ASP A CA 1
ATOM 663 C C . ASP A 1 88 ? -2.095 -20.813 -0.577 1.00 42.28 88 ASP A C 1
ATOM 665 O O . ASP A 1 88 ? -2.325 -21.775 -1.311 1.00 42.28 88 ASP A O 1
ATOM 669 N N . ALA A 1 89 ? -1.012 -20.760 0.198 1.00 45.59 89 ALA A N 1
ATOM 670 C CA . ALA A 1 89 ? -0.128 -21.906 0.420 1.00 45.59 89 ALA A CA 1
ATOM 671 C C . ALA A 1 89 ? -0.787 -22.976 1.326 1.00 45.59 89 ALA A C 1
ATOM 673 O O . ALA A 1 89 ? -0.096 -23.707 2.030 1.00 45.59 89 ALA A O 1
ATOM 674 N N . SER A 1 90 ? -2.122 -23.055 1.318 1.00 41.84 90 SER A N 1
ATOM 675 C CA . SER A 1 90 ? -2.940 -23.894 2.198 1.00 41.84 90 SER A CA 1
ATOM 676 C C . SER A 1 90 ? -3.510 -25.136 1.494 1.00 41.84 90 SER A C 1
ATOM 678 O O . SER A 1 90 ? -4.313 -25.855 2.083 1.00 41.84 90 SER A O 1
ATOM 680 N N . GLU A 1 91 ? -3.084 -25.435 0.262 1.00 42.88 91 GLU A N 1
ATOM 681 C CA . GLU A 1 91 ? -3.362 -26.713 -0.410 1.00 42.88 91 GLU A CA 1
ATOM 682 C C . GLU A 1 91 ? -2.050 -27.485 -0.639 1.00 42.88 91 GLU A C 1
ATOM 684 O O . GLU A 1 91 ? -1.389 -27.335 -1.667 1.00 42.88 91 GLU A O 1
ATOM 689 N N . GLY A 1 92 ? -1.665 -28.303 0.347 1.00 40.12 92 GLY A N 1
ATOM 690 C CA . GLY A 1 92 ? -0.514 -29.212 0.296 1.00 40.12 92 GLY A CA 1
ATOM 691 C C . GLY A 1 92 ? -0.435 -30.125 1.507 1.00 40.12 92 GLY A C 1
ATOM 692 O O . GLY A 1 92 ? -0.214 -29.591 2.614 1.00 40.12 92 GLY A O 1
#

pLDDT: mean 70.03, std 17.76, range [34.44, 87.81]